Protein AF-A0A8S3JRW3-F1 (afdb_monomer_lite)

Organism: NCBI:txid392030

pLDDT: mean 80.55, std 11.73, range [46.44, 93.12]

Secondary structure (DSSP, 8-state):
---TTHHHHHHHHHHHHHHHHHHHHHHHHHHTTSHHHHHHHHHHHHHHHHHHHHHHHHHHHHHHHHH-SS-TTSS-HHHHHHHHHHHHHHHHHHHHHHHHHHHHHHHHHHTSPPP-

Structure (mmCIF, N/CA/C/O backbone):
data_AF-A0A8S3JRW3-F1
#
_entry.id   AF-A0A8S3JRW3-F1
#
loop_
_atom_site.group_PDB
_atom_site.id
_atom_site.type_symbol
_atom_site.label_atom_id
_atom_site.label_alt_id
_atom_site.label_comp_id
_atom_site.label_asym_id
_atom_site.label_entity_id
_atom_site.label_seq_id
_atom_site.pdbx_PDB_ins_code
_atom_site.Cartn_x
_atom_site.Cartn_y
_atom_site.Cartn_z
_atom_site.occupancy
_atom_site.B_iso_or_equiv
_atom_site.auth_seq_id
_atom_site.auth_comp_id
_atom_site.auth_asym_id
_atom_site.auth_atom_id
_atom_site.pdbx_PDB_model_num
ATOM 1 N N . MET A 1 1 ? -17.793 -19.737 18.580 1.00 46.44 1 MET A N 1
ATOM 2 C CA . MET A 1 1 ? -16.474 -19.437 17.974 1.00 46.44 1 MET A CA 1
ATOM 3 C C . MET A 1 1 ? -16.681 -18.571 16.732 1.00 46.44 1 MET A C 1
ATOM 5 O O . MET A 1 1 ? -17.197 -19.062 15.736 1.00 46.44 1 MET A O 1
ATOM 9 N N . ARG A 1 2 ? -16.388 -17.266 16.808 1.00 51.72 2 ARG A N 1
ATOM 10 C CA . ARG A 1 2 ? -16.794 -16.245 15.819 1.00 51.72 2 ARG A CA 1
ATOM 11 C C . ARG A 1 2 ? -15.629 -15.856 14.885 1.00 51.72 2 ARG A C 1
ATOM 13 O O . ARG A 1 2 ? -15.344 -14.687 14.709 1.00 51.72 2 AR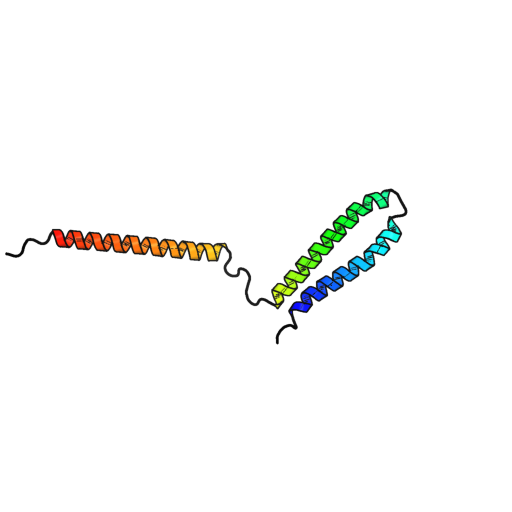G A O 1
ATOM 20 N N . TRP A 1 3 ? -14.955 -16.848 14.295 1.00 54.16 3 TRP A N 1
ATOM 21 C CA . TRP A 1 3 ? -13.814 -16.661 13.370 1.00 54.16 3 TRP A CA 1
ATOM 22 C C . TRP A 1 3 ? -14.226 -16.440 11.907 1.00 54.16 3 TRP A C 1
ATOM 24 O O . TRP A 1 3 ? -13.398 -16.142 11.054 1.00 54.16 3 TRP A O 1
ATOM 34 N N . LYS A 1 4 ? -15.518 -16.588 11.596 1.00 57.44 4 LYS A N 1
ATOM 35 C CA . LYS A 1 4 ? -16.019 -16.623 10.215 1.00 57.44 4 LYS A CA 1
ATOM 36 C C . LYS A 1 4 ? -15.899 -15.296 9.449 1.00 57.44 4 LYS A C 1
ATOM 38 O O . LYS A 1 4 ? -16.027 -15.318 8.234 1.00 57.44 4 LYS A O 1
ATOM 43 N N . HIS A 1 5 ? -15.645 -14.172 10.122 1.00 60.09 5 HIS A N 1
ATOM 44 C CA . HIS A 1 5 ? -15.646 -12.851 9.481 1.00 60.09 5 HIS A CA 1
ATOM 45 C C . HIS A 1 5 ? -14.262 -12.277 9.158 1.00 60.09 5 HIS A C 1
ATOM 47 O O . HIS A 1 5 ? -14.157 -11.518 8.198 1.00 60.09 5 HIS A O 1
ATOM 53 N N . THR A 1 6 ? -13.191 -12.694 9.848 1.00 63.84 6 THR A N 1
ATOM 54 C CA . THR A 1 6 ? -11.824 -12.198 9.566 1.00 63.84 6 THR A CA 1
ATOM 55 C C . THR A 1 6 ? -11.346 -12.584 8.170 1.00 63.84 6 THR A C 1
ATOM 57 O O . THR A 1 6 ? -10.559 -11.893 7.527 1.00 63.84 6 THR A O 1
ATOM 60 N N . TRP A 1 7 ? -11.834 -13.723 7.680 1.00 72.38 7 TRP A N 1
ATOM 61 C CA . TRP A 1 7 ? -11.371 -14.295 6.426 1.00 72.38 7 TRP A CA 1
ATOM 62 C C . TRP A 1 7 ? -11.913 -13.583 5.192 1.00 72.38 7 TRP A C 1
ATOM 64 O O . TRP A 1 7 ? -11.335 -13.735 4.125 1.00 72.38 7 TRP A O 1
ATOM 74 N N . CYS A 1 8 ? -12.972 -12.777 5.316 1.00 77.62 8 CYS A N 1
ATOM 75 C CA . CYS A 1 8 ? -13.563 -12.100 4.164 1.00 77.62 8 CYS A CA 1
ATOM 76 C C . CYS A 1 8 ? -12.611 -11.039 3.587 1.00 77.62 8 CYS A C 1
ATOM 78 O O . CYS A 1 8 ? -12.349 -11.033 2.388 1.00 77.62 8 CYS A O 1
ATOM 80 N N . GLY A 1 9 ? -12.000 -10.210 4.444 1.00 80.56 9 GLY A N 1
ATOM 81 C CA . GLY A 1 9 ? -11.008 -9.217 4.012 1.00 80.56 9 GLY A CA 1
ATOM 82 C C . GLY A 1 9 ? -9.744 -9.855 3.425 1.00 80.56 9 GLY A C 1
ATOM 83 O O . GLY A 1 9 ? -9.250 -9.416 2.386 1.00 80.56 9 GLY A O 1
ATOM 84 N N . ALA A 1 10 ? -9.271 -10.951 4.029 1.00 83.25 10 ALA A N 1
ATOM 85 C CA . ALA A 1 10 ? -8.144 -11.726 3.507 1.00 83.25 10 ALA A CA 1
ATOM 86 C C . ALA A 1 10 ? -8.467 -12.381 2.152 1.00 83.25 10 ALA A C 1
ATOM 88 O O . ALA A 1 10 ? -7.627 -12.387 1.257 1.00 83.25 10 ALA A O 1
ATOM 89 N N . LEU A 1 11 ? -9.689 -12.890 1.981 1.00 87.19 11 LEU A N 1
ATOM 90 C CA . LEU A 1 11 ? -10.148 -13.508 0.741 1.00 87.19 11 LEU A CA 1
ATOM 91 C C . LEU A 1 11 ? -10.275 -12.478 -0.387 1.00 87.19 11 LEU A C 1
ATOM 93 O O . LEU A 1 11 ? -9.839 -12.752 -1.499 1.00 87.19 11 LEU A O 1
ATOM 97 N N . VAL A 1 12 ? -10.785 -11.275 -0.108 1.00 86.50 12 VAL A N 1
ATOM 98 C CA . VAL A 1 12 ? -10.838 -10.181 -1.094 1.00 86.50 12 VAL A CA 1
ATOM 99 C C . VAL A 1 12 ? -9.431 -9.768 -1.537 1.00 86.50 12 VAL A C 1
ATOM 101 O O . VAL A 1 12 ? -9.176 -9.670 -2.738 1.00 86.50 12 VAL A O 1
ATOM 104 N N . ALA A 1 13 ? -8.500 -9.591 -0.593 1.00 88.56 13 ALA A N 1
ATOM 105 C CA . ALA A 1 13 ? -7.108 -9.282 -0.919 1.00 88.56 13 ALA A CA 1
ATOM 106 C C . ALA A 1 13 ? -6.445 -10.408 -1.730 1.00 88.56 13 ALA A C 1
ATOM 108 O O . ALA A 1 13 ? -5.765 -10.133 -2.715 1.00 88.56 13 ALA A O 1
ATOM 109 N N . ALA A 1 14 ? -6.687 -11.671 -1.363 1.00 89.50 14 ALA A N 1
ATOM 110 C CA . ALA A 1 14 ? -6.154 -12.833 -2.067 1.00 89.50 14 ALA A CA 1
ATOM 111 C C . ALA A 1 14 ? -6.711 -12.960 -3.493 1.00 89.50 14 ALA A C 1
ATOM 113 O O . ALA A 1 14 ? -5.951 -13.226 -4.418 1.00 89.50 14 ALA A O 1
ATOM 114 N N . VAL A 1 15 ? -8.010 -12.727 -3.699 1.00 92.25 15 VAL A N 1
ATOM 115 C CA . VAL A 1 15 ? -8.629 -12.757 -5.035 1.00 92.25 15 VAL A CA 1
ATOM 116 C C . VAL A 1 15 ? -8.084 -11.631 -5.910 1.00 92.25 15 VAL A C 1
ATOM 118 O O . VAL A 1 15 ? -7.710 -11.877 -7.056 1.00 92.25 15 VAL A O 1
ATOM 121 N N . GLY A 1 16 ? -7.981 -10.410 -5.377 1.00 89.25 16 GLY A N 1
ATOM 122 C CA . GLY A 1 16 ? -7.381 -9.297 -6.110 1.00 89.25 16 GLY A CA 1
ATOM 123 C C . GLY A 1 16 ? -5.915 -9.561 -6.457 1.00 89.25 16 GLY A C 1
ATOM 124 O O . GLY A 1 16 ? -5.506 -9.344 -7.595 1.00 89.25 16 GLY A O 1
ATOM 125 N N . LEU A 1 17 ? -5.147 -10.124 -5.521 1.00 89.88 17 LEU A N 1
ATOM 126 C CA . LEU A 1 17 ? -3.768 -10.537 -5.764 1.00 89.88 17 LEU A CA 1
ATOM 127 C C . LEU A 1 17 ? -3.680 -11.601 -6.863 1.00 89.88 17 LEU A C 1
ATOM 129 O O . LEU A 1 17 ? -2.857 -11.482 -7.766 1.00 89.88 17 LEU A O 1
ATOM 133 N N . GLN A 1 18 ? -4.553 -12.608 -6.824 1.00 92.44 18 GLN A N 1
ATOM 134 C CA . GLN A 1 18 ? -4.595 -13.678 -7.816 1.00 92.44 18 GLN A CA 1
ATOM 135 C C . GLN A 1 18 ? -4.876 -13.139 -9.225 1.00 92.44 18 GLN A C 1
ATOM 137 O O . GLN A 1 18 ? -4.246 -13.578 -10.186 1.00 92.44 18 GLN A O 1
ATOM 142 N N . LEU A 1 19 ? -5.783 -12.165 -9.356 1.00 92.44 19 LEU A N 1
ATOM 143 C CA . LEU A 1 19 ? -6.071 -11.504 -10.632 1.00 92.44 19 LEU A CA 1
ATOM 144 C C . LEU A 1 19 ? -4.856 -10.740 -11.161 1.00 92.44 19 LEU A C 1
ATOM 146 O O . LEU A 1 19 ? -4.511 -10.873 -12.333 1.00 92.44 19 LEU A O 1
ATOM 150 N N . VAL A 1 20 ? -4.173 -9.979 -10.305 1.00 87.69 20 VAL A N 1
ATOM 151 C CA . VAL A 1 20 ? -2.970 -9.236 -10.705 1.00 87.69 20 VAL A CA 1
ATOM 152 C C . VAL A 1 20 ? -1.851 -10.199 -11.120 1.00 87.69 20 VAL A C 1
ATOM 154 O O . VAL A 1 20 ? -1.209 -9.984 -12.148 1.00 87.69 20 VAL A O 1
ATOM 157 N N . LEU A 1 21 ? -1.657 -11.296 -10.379 1.00 88.75 21 LEU A N 1
ATOM 158 C CA . LEU A 1 21 ? -0.690 -12.345 -10.718 1.00 88.75 21 LEU A CA 1
ATOM 159 C C . LEU A 1 21 ? -1.013 -13.044 -12.044 1.00 88.75 21 LEU A C 1
ATOM 161 O O . LEU A 1 21 ? -0.093 -13.463 -12.739 1.00 88.75 21 LEU A O 1
ATOM 165 N N . LEU A 1 22 ? -2.292 -13.150 -12.416 1.00 91.81 22 LEU A N 1
ATOM 166 C CA . LEU A 1 22 ? -2.713 -13.711 -13.701 1.00 91.81 22 LEU A CA 1
ATOM 167 C C . LEU A 1 22 ? -2.473 -12.741 -14.869 1.00 91.81 22 LEU A C 1
ATOM 169 O O . LEU A 1 22 ? -2.076 -13.161 -15.954 1.00 91.81 22 LEU A O 1
ATOM 173 N N . ILE A 1 23 ? -2.691 -11.444 -14.648 1.00 87.81 23 ILE A N 1
ATOM 174 C CA . ILE A 1 23 ? -2.505 -10.393 -15.660 1.00 87.81 23 ILE A CA 1
ATOM 175 C C . ILE A 1 23 ? -1.013 -10.133 -15.930 1.00 87.81 23 ILE A C 1
ATOM 177 O O . ILE A 1 23 ? -0.628 -9.819 -17.057 1.00 87.81 23 ILE A O 1
ATOM 181 N N . PHE A 1 24 ? -0.156 -10.296 -14.920 1.00 84.50 24 PHE A N 1
ATOM 182 C CA . PHE A 1 24 ? 1.283 -10.037 -15.010 1.00 84.50 24 PHE A CA 1
ATOM 183 C C . PHE A 1 24 ? 2.019 -10.794 -16.143 1.00 84.50 24 PHE A C 1
ATOM 185 O O . PHE A 1 24 ? 2.677 -10.136 -16.951 1.00 84.50 24 PHE A O 1
ATOM 192 N N . PRO A 1 25 ? 1.920 -12.132 -16.286 1.00 86.62 25 PRO A N 1
ATOM 193 C CA . PRO A 1 25 ? 2.592 -12.856 -17.368 1.00 86.62 25 PRO A CA 1
ATOM 194 C C . PRO A 1 25 ? 2.051 -12.491 -18.755 1.00 86.62 25 PRO A C 1
ATOM 196 O O . PRO A 1 25 ? 2.811 -12.492 -19.721 1.00 86.62 25 PRO A O 1
ATOM 199 N N . TRP A 1 26 ? 0.768 -12.129 -18.860 1.00 88.50 26 TRP A N 1
ATOM 200 C CA . TRP A 1 26 ? 0.196 -11.631 -20.112 1.00 88.50 26 TRP A CA 1
ATOM 201 C C . TRP A 1 26 ? 0.816 -10.287 -20.518 1.00 88.50 26 TRP A C 1
ATOM 203 O O . TRP A 1 26 ? 1.214 -10.117 -21.670 1.00 88.50 26 TRP A O 1
ATOM 213 N N . TYR A 1 27 ? 0.989 -9.367 -19.562 1.00 84.69 27 TYR A N 1
ATOM 214 C CA . TYR A 1 27 ? 1.719 -8.119 -19.791 1.00 84.69 27 TYR A CA 1
ATOM 215 C C . TYR A 1 27 ? 3.163 -8.385 -20.242 1.00 84.69 27 TYR A C 1
ATOM 217 O O . TYR A 1 27 ? 3.611 -7.833 -21.245 1.00 84.69 27 TYR A O 1
ATOM 225 N N . VAL A 1 28 ? 3.882 -9.269 -19.543 1.00 85.38 28 VAL A N 1
ATOM 226 C CA . VAL A 1 28 ? 5.271 -9.604 -19.889 1.00 85.38 28 VAL A CA 1
ATOM 227 C C . VAL A 1 28 ? 5.363 -10.152 -21.314 1.00 85.38 28 VAL A C 1
ATOM 229 O O . VAL A 1 28 ? 6.183 -9.675 -22.094 1.00 85.38 28 VAL A O 1
ATOM 232 N N . HIS A 1 29 ? 4.488 -11.090 -21.684 1.00 86.50 29 HIS A N 1
ATOM 233 C CA . HIS A 1 29 ? 4.471 -11.687 -23.020 1.00 86.50 29 HIS A CA 1
ATOM 234 C C . HIS A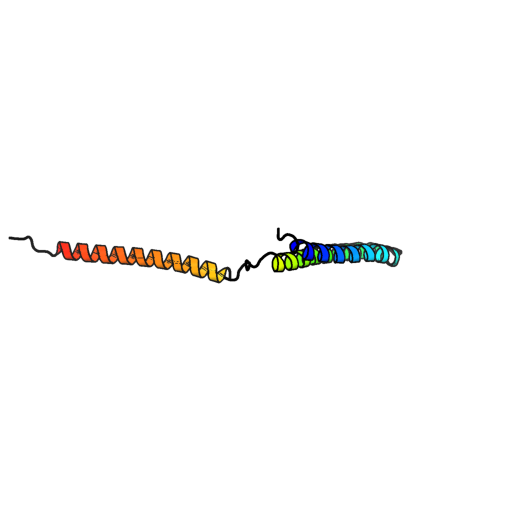 1 29 ? 4.210 -10.659 -24.131 1.00 86.50 29 HIS A C 1
ATOM 236 O O . HIS A 1 29 ? 4.812 -10.733 -25.200 1.00 86.50 29 HIS A O 1
ATOM 242 N N . GLN A 1 30 ? 3.318 -9.696 -23.890 1.00 86.12 30 GLN A N 1
ATOM 243 C CA . GLN A 1 30 ? 2.935 -8.717 -24.904 1.00 86.12 30 GLN A CA 1
ATOM 244 C C . GLN A 1 30 ? 3.951 -7.576 -25.046 1.00 86.12 30 GLN A C 1
ATOM 246 O O . GLN A 1 30 ? 4.165 -7.086 -26.154 1.00 86.12 30 GLN A O 1
ATOM 251 N N . PHE A 1 31 ? 4.569 -7.144 -23.942 1.00 83.50 31 PHE A N 1
ATOM 252 C CA . PHE A 1 31 ? 5.338 -5.899 -23.908 1.00 83.50 31 PHE A CA 1
ATOM 253 C C . PHE A 1 31 ? 6.854 -6.090 -23.784 1.00 83.50 31 PHE A C 1
ATOM 255 O O . PHE A 1 31 ? 7.575 -5.165 -24.130 1.00 83.50 31 PHE A O 1
ATOM 262 N N . MET A 1 32 ? 7.384 -7.252 -23.374 1.00 82.31 32 MET A N 1
ATOM 263 C CA . MET A 1 32 ? 8.843 -7.440 -23.219 1.00 82.31 32 MET A CA 1
ATOM 264 C C . MET A 1 32 ? 9.615 -7.770 -24.508 1.00 82.31 32 MET A C 1
ATOM 266 O O . MET A 1 32 ? 10.825 -7.978 -24.443 1.00 82.31 32 MET A O 1
ATOM 270 N N . ASN A 1 33 ? 8.963 -7.794 -25.673 1.00 83.00 33 ASN A N 1
ATOM 271 C CA . ASN A 1 33 ? 9.633 -8.086 -26.949 1.00 83.00 33 ASN A CA 1
ATOM 272 C C . ASN A 1 33 ? 10.486 -6.929 -27.500 1.00 83.00 33 ASN A C 1
ATOM 274 O O . ASN A 1 33 ? 11.215 -7.133 -28.467 1.00 83.00 33 ASN A O 1
ATOM 278 N N . ASP A 1 34 ? 10.406 -5.735 -26.909 1.00 84.75 34 ASP A N 1
ATOM 279 C CA . ASP A 1 34 ? 11.136 -4.550 -27.365 1.00 84.75 34 ASP A CA 1
ATOM 280 C C . ASP A 1 34 ? 11.908 -3.886 -26.208 1.00 84.75 34 ASP A C 1
ATOM 282 O O . ASP A 1 34 ? 11.537 -4.000 -25.034 1.00 84.75 34 ASP A O 1
ATOM 286 N N . TYR A 1 35 ? 12.971 -3.148 -26.534 1.00 82.00 35 TYR A N 1
ATOM 287 C CA . TYR A 1 35 ? 13.835 -2.442 -25.577 1.00 82.00 35 TYR A CA 1
ATOM 288 C C . TYR A 1 35 ? 13.057 -1.433 -24.721 1.00 82.00 35 TYR A C 1
ATOM 290 O O . TYR A 1 35 ? 13.320 -1.277 -23.526 1.00 82.00 35 TYR A O 1
ATOM 298 N N . ALA A 1 36 ? 12.053 -0.779 -25.308 1.00 82.75 36 ALA A N 1
ATOM 299 C CA . ALA A 1 36 ? 11.152 0.113 -24.581 1.00 82.75 36 ALA A CA 1
ATOM 300 C C . ALA A 1 36 ? 10.348 -0.631 -23.498 1.00 82.75 36 ALA A C 1
ATOM 302 O O . ALA A 1 36 ? 10.108 -0.093 -22.416 1.00 82.75 36 ALA A O 1
ATOM 303 N N . GLY A 1 37 ? 9.985 -1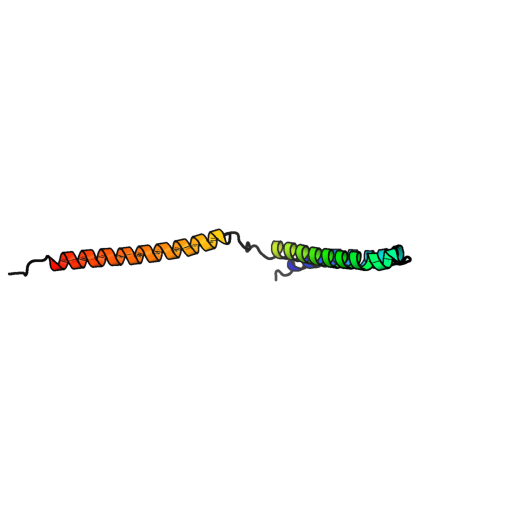.889 -23.752 1.00 82.62 37 GLY A N 1
ATOM 304 C CA . GLY A 1 37 ? 9.274 -2.745 -22.808 1.00 82.62 37 GLY A CA 1
ATOM 305 C C . GLY A 1 37 ? 10.117 -3.181 -21.617 1.00 82.62 37 GLY A C 1
ATOM 306 O O . GLY A 1 37 ? 9.623 -3.221 -20.491 1.00 82.62 37 GLY A O 1
ATOM 307 N N . GLN A 1 38 ? 11.409 -3.438 -21.839 1.00 83.25 38 GLN A N 1
ATOM 308 C CA . GLN A 1 38 ? 12.368 -3.713 -20.764 1.00 83.25 38 GLN A CA 1
ATOM 309 C C . GLN A 1 38 ? 12.566 -2.509 -19.834 1.00 83.25 38 GLN A C 1
ATOM 311 O O . GLN A 1 38 ? 12.628 -2.685 -18.620 1.00 83.25 38 GLN A O 1
ATOM 316 N N . LEU A 1 39 ? 12.600 -1.285 -20.371 1.00 86.50 39 LEU A N 1
ATOM 317 C CA . LEU A 1 39 ? 12.653 -0.066 -19.554 1.00 86.50 39 LEU A CA 1
ATOM 318 C C . LEU A 1 39 ? 11.326 0.192 -18.822 1.00 86.50 39 LEU A C 1
ATOM 320 O O . LEU A 1 39 ? 11.318 0.518 -17.634 1.00 86.50 39 LEU A O 1
ATOM 324 N N . GLY A 1 40 ? 10.196 -0.012 -19.504 1.00 85.62 40 GLY A N 1
ATOM 325 C CA . GLY A 1 40 ? 8.857 0.113 -18.921 1.00 85.62 40 GLY A CA 1
ATOM 326 C C . GLY A 1 40 ? 8.544 -0.935 -17.848 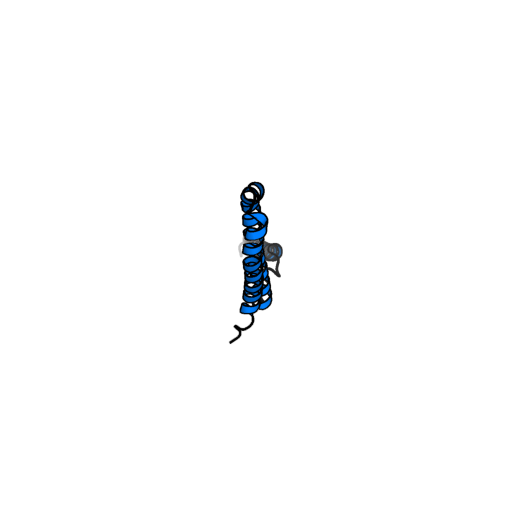1.00 85.62 40 GLY A C 1
ATOM 327 O O . GLY A 1 40 ? 7.693 -0.705 -16.989 1.00 85.62 40 GLY A O 1
ATOM 328 N N . PHE A 1 41 ? 9.257 -2.063 -17.836 1.00 86.69 41 PHE A N 1
ATOM 329 C CA . PHE A 1 41 ? 9.076 -3.133 -16.857 1.00 86.69 41 PHE A CA 1
ATOM 330 C C . PHE A 1 41 ? 9.256 -2.658 -15.411 1.00 86.69 41 PHE A C 1
ATOM 332 O O . PHE A 1 41 ? 8.470 -3.040 -14.547 1.00 86.69 41 PHE A O 1
ATOM 339 N N . VAL A 1 42 ? 10.232 -1.780 -15.146 1.00 89.06 42 VAL A N 1
ATOM 340 C CA . VAL A 1 42 ? 10.460 -1.227 -13.799 1.00 89.06 42 VAL A CA 1
ATOM 341 C C . VAL A 1 42 ? 9.244 -0.429 -13.328 1.00 89.06 42 VAL A C 1
ATOM 343 O O . VAL A 1 42 ? 8.798 -0.597 -12.195 1.00 89.06 42 VAL A O 1
ATOM 346 N N . ILE A 1 43 ? 8.658 0.386 -14.209 1.00 90.00 43 ILE A N 1
ATOM 347 C CA . ILE A 1 43 ? 7.457 1.179 -13.909 1.00 90.00 43 ILE A CA 1
ATOM 348 C C . ILE A 1 43 ? 6.275 0.256 -13.598 1.00 90.00 43 ILE A C 1
ATOM 350 O O . ILE A 1 43 ? 5.540 0.488 -12.639 1.00 90.00 43 ILE A O 1
ATOM 354 N N . VAL A 1 44 ? 6.108 -0.821 -14.366 1.00 88.25 44 VAL A N 1
ATOM 355 C CA . VAL A 1 44 ? 5.019 -1.778 -14.140 1.00 88.25 44 VAL A CA 1
ATOM 356 C C . VAL A 1 44 ? 5.230 -2.617 -12.881 1.00 88.25 44 VAL A C 1
ATOM 358 O O . VAL A 1 44 ? 4.262 -2.877 -12.172 1.00 88.25 44 VAL A O 1
ATOM 361 N N . ILE A 1 45 ? 6.470 -2.963 -12.525 1.00 89.19 45 ILE A N 1
ATOM 362 C CA . ILE A 1 45 ? 6.782 -3.571 -11.224 1.00 89.19 45 ILE A CA 1
ATOM 363 C C . ILE A 1 45 ? 6.431 -2.626 -10.069 1.00 89.19 45 ILE A C 1
ATOM 365 O O . ILE A 1 45 ? 5.847 -3.060 -9.077 1.00 89.19 45 ILE A O 1
ATOM 369 N N . LEU A 1 46 ? 6.743 -1.333 -10.187 1.00 93.12 46 LEU A N 1
ATOM 370 C CA . LEU A 1 46 ? 6.383 -0.349 -9.163 1.00 93.12 46 LEU A CA 1
ATOM 371 C C . LEU A 1 46 ? 4.863 -0.227 -9.026 1.00 93.12 46 LEU A C 1
ATOM 373 O O . LEU A 1 46 ? 4.343 -0.227 -7.911 1.00 93.12 46 LEU A O 1
ATOM 377 N N . LEU A 1 47 ? 4.146 -0.196 -10.151 1.00 90.38 47 LEU A N 1
ATOM 378 C CA . LEU A 1 47 ? 2.687 -0.200 -10.165 1.00 90.38 47 LEU A CA 1
ATOM 379 C C . LEU A 1 47 ? 2.116 -1.484 -9.542 1.00 90.38 47 LEU A C 1
ATOM 381 O O . LEU A 1 47 ? 1.148 -1.420 -8.788 1.00 90.38 47 LEU A O 1
ATOM 385 N N . PHE A 1 48 ? 2.728 -2.639 -9.805 1.00 87.88 48 PHE A N 1
ATOM 386 C CA . PHE A 1 48 ? 2.350 -3.911 -9.193 1.00 87.88 48 PHE A CA 1
ATOM 387 C C . PHE A 1 48 ? 2.481 -3.857 -7.667 1.00 87.88 48 PHE A C 1
ATOM 389 O O . PHE A 1 48 ? 1.521 -4.168 -6.966 1.00 87.88 48 PHE A O 1
ATOM 396 N N . PHE A 1 49 ? 3.629 -3.419 -7.140 1.00 89.06 49 PHE A N 1
ATOM 397 C CA . PHE A 1 49 ? 3.825 -3.299 -5.692 1.00 89.06 49 PHE A CA 1
ATOM 398 C C . PHE A 1 49 ? 2.887 -2.265 -5.062 1.00 89.06 49 PHE A C 1
ATOM 400 O O . PHE A 1 49 ? 2.396 -2.476 -3.952 1.00 89.06 49 PHE A O 1
ATOM 407 N N . TYR A 1 50 ? 2.585 -1.182 -5.779 1.00 92.00 50 TYR A N 1
ATOM 408 C CA . TYR A 1 50 ? 1.591 -0.202 -5.353 1.00 92.00 50 TYR A CA 1
ATOM 409 C C . TYR A 1 50 ? 0.190 -0.823 -5.234 1.00 92.00 50 TYR A C 1
ATOM 411 O O . TYR A 1 50 ? -0.451 -0.707 -4.189 1.00 92.00 50 TYR A O 1
ATOM 419 N N . LEU A 1 51 ? -0.271 -1.539 -6.265 1.00 89.88 51 LEU A N 1
ATOM 420 C CA . LEU A 1 51 ? -1.567 -2.225 -6.259 1.00 89.88 51 LEU A CA 1
ATOM 421 C C . LEU A 1 51 ? -1.622 -3.347 -5.213 1.00 89.88 51 LEU A C 1
ATOM 423 O O . LEU A 1 51 ? -2.651 -3.527 -4.566 1.00 89.88 51 LEU A O 1
ATOM 427 N N . PHE A 1 52 ? -0.516 -4.064 -5.006 1.00 89.69 52 PHE A N 1
ATOM 428 C CA . PHE A 1 52 ? -0.372 -5.067 -3.951 1.00 89.69 52 PHE A CA 1
ATOM 429 C C . PHE A 1 52 ? -0.584 -4.453 -2.564 1.00 89.69 52 PHE A C 1
ATOM 431 O O . PHE A 1 52 ? -1.403 -4.942 -1.784 1.00 89.69 52 PHE A O 1
ATOM 438 N N . GLY A 1 53 ? 0.112 -3.351 -2.270 1.00 91.25 53 GLY A N 1
ATOM 439 C CA . GLY A 1 53 ? -0.057 -2.620 -1.017 1.00 91.25 53 GLY A CA 1
ATOM 440 C C . GLY A 1 53 ? -1.486 -2.107 -0.849 1.00 91.25 53 GLY A C 1
ATOM 441 O O . GLY A 1 53 ? -2.078 -2.273 0.215 1.00 91.25 53 GLY A O 1
ATOM 442 N N . LEU A 1 54 ? -2.082 -1.565 -1.914 1.00 91.44 54 LEU A N 1
ATOM 443 C CA . LEU A 1 54 ? -3.464 -1.089 -1.905 1.00 91.44 54 LEU A CA 1
ATOM 444 C C . LEU A 1 54 ? -4.460 -2.217 -1.588 1.00 91.44 54 LEU A C 1
ATOM 446 O O . LEU A 1 54 ? -5.329 -2.045 -0.736 1.00 91.44 54 LEU A O 1
ATOM 450 N N . LEU A 1 55 ? -4.310 -3.386 -2.217 1.00 89.69 55 LEU A N 1
ATOM 451 C CA . LEU A 1 55 ? -5.112 -4.580 -1.932 1.00 89.69 55 LEU A CA 1
ATOM 452 C C . LEU A 1 55 ? -4.960 -5.040 -0.482 1.00 89.69 55 LEU A C 1
ATOM 454 O O . LEU A 1 55 ? -5.946 -5.434 0.141 1.00 89.69 55 LEU A O 1
ATOM 458 N N . PHE A 1 56 ? -3.749 -4.951 0.068 1.00 89.06 56 PHE A N 1
ATOM 459 C CA . PHE A 1 56 ? -3.487 -5.299 1.459 1.00 89.06 56 PHE A CA 1
ATOM 460 C C . PHE A 1 56 ? -4.191 -4.339 2.427 1.00 89.06 56 PHE A C 1
ATOM 462 O O . PHE A 1 56 ? -4.871 -4.786 3.349 1.00 89.06 56 PHE A O 1
ATOM 469 N N . VAL A 1 57 ? -4.108 -3.027 2.182 1.00 90.44 57 VAL A N 1
ATOM 470 C CA . VAL A 1 57 ? -4.799 -2.004 2.985 1.00 90.44 57 VAL A CA 1
ATOM 471 C C . VAL A 1 57 ? -6.318 -2.153 2.873 1.00 90.44 57 VAL A C 1
ATOM 473 O O . VAL A 1 57 ? -7.009 -2.083 3.883 1.00 90.44 57 VAL A O 1
ATOM 476 N N . ILE A 1 58 ? -6.865 -2.398 1.679 1.00 89.25 58 ILE A N 1
ATOM 477 C CA . ILE A 1 58 ? -8.307 -2.629 1.485 1.00 89.25 58 ILE A CA 1
ATOM 478 C C . ILE A 1 58 ? -8.758 -3.901 2.216 1.00 89.25 58 ILE A C 1
ATOM 480 O O . ILE A 1 58 ? -9.749 -3.870 2.944 1.00 89.25 58 ILE A O 1
ATOM 484 N N . GLY A 1 59 ? -8.018 -5.004 2.087 1.00 87.69 59 GLY A N 1
ATOM 485 C CA . GLY A 1 59 ? -8.310 -6.246 2.805 1.00 87.69 59 GLY A CA 1
ATOM 486 C C .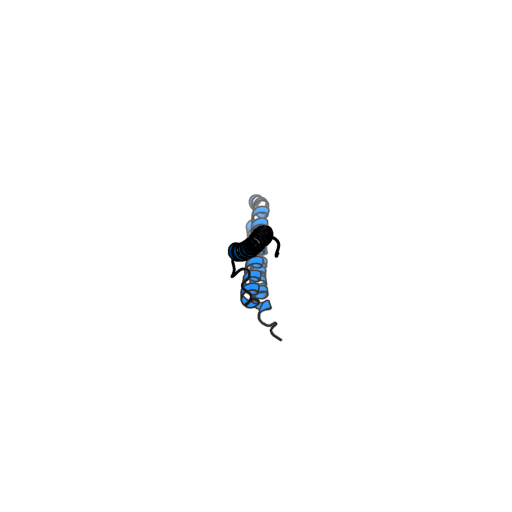 GLY A 1 59 ? -8.260 -6.071 4.322 1.00 87.69 59 GLY A C 1
ATOM 487 O O . GLY A 1 59 ? -9.138 -6.567 5.028 1.00 87.69 59 GLY A O 1
ATOM 488 N N . ALA A 1 60 ? -7.284 -5.309 4.822 1.00 86.75 60 ALA A N 1
ATOM 489 C CA . ALA A 1 60 ? -7.167 -4.963 6.234 1.00 86.75 60 ALA A CA 1
ATOM 490 C C . ALA A 1 60 ? -8.321 -4.069 6.711 1.00 86.75 60 ALA A C 1
ATOM 492 O O . ALA A 1 60 ? -8.868 -4.323 7.779 1.00 86.75 60 ALA A O 1
ATOM 493 N N . GLN A 1 61 ? -8.743 -3.081 5.917 1.00 86.94 61 GLN A N 1
ATOM 494 C CA . GLN A 1 61 ? -9.888 -2.223 6.237 1.00 86.94 61 GLN A CA 1
ATOM 495 C C . GLN A 1 61 ? -11.195 -3.013 6.305 1.00 86.94 61 GLN A C 1
ATOM 497 O O . GLN A 1 61 ? -11.952 -2.862 7.259 1.00 86.94 61 GLN A O 1
ATOM 502 N N . ILE A 1 62 ? -11.445 -3.895 5.332 1.00 83.75 62 ILE A N 1
ATOM 503 C CA . ILE A 1 62 ? -12.625 -4.773 5.331 1.00 83.75 62 ILE A CA 1
ATOM 504 C C . ILE A 1 62 ? -12.595 -5.694 6.553 1.00 83.75 62 ILE A C 1
ATOM 506 O O . ILE A 1 62 ? -13.617 -5.896 7.206 1.00 83.75 62 ILE A O 1
ATOM 510 N N . ASN A 1 63 ? -11.419 -6.235 6.880 1.00 83.62 63 ASN A N 1
ATOM 511 C CA . ASN A 1 63 ? -11.233 -7.077 8.053 1.00 83.62 63 ASN A CA 1
ATOM 512 C C . ASN A 1 63 ? -11.497 -6.304 9.361 1.00 83.62 63 ASN A C 1
ATOM 514 O O . ASN A 1 63 ? -12.251 -6.778 10.207 1.00 83.62 63 ASN A O 1
ATOM 518 N N . ALA A 1 64 ? -10.958 -5.088 9.497 1.00 78.69 64 ALA A N 1
ATOM 519 C CA . ALA A 1 64 ? -11.174 -4.217 10.653 1.00 78.69 64 ALA A CA 1
ATOM 520 C C . ALA A 1 64 ? -12.652 -3.824 10.808 1.00 78.69 64 ALA A C 1
ATOM 522 O O . ALA A 1 64 ? -13.199 -3.925 11.901 1.00 78.69 64 ALA A O 1
ATOM 523 N N . PHE A 1 65 ? -13.332 -3.482 9.709 1.00 71.81 65 PHE A N 1
ATOM 524 C CA . PHE A 1 65 ? -14.758 -3.141 9.715 1.00 71.81 65 PHE A CA 1
ATOM 525 C C . PHE A 1 65 ? -15.642 -4.294 10.218 1.00 71.81 65 PHE A C 1
ATOM 527 O O . PHE A 1 65 ? -16.682 -4.071 10.835 1.00 71.81 65 PHE A O 1
ATOM 534 N N . PHE A 1 66 ? -15.239 -5.540 9.956 1.00 67.19 66 PHE A N 1
ATOM 535 C CA . PHE A 1 66 ? -16.002 -6.724 10.345 1.00 67.19 66 PHE A CA 1
ATOM 536 C C . PHE A 1 66 ? -15.661 -7.267 11.735 1.00 67.19 66 PHE A C 1
ATOM 538 O O . PHE A 1 66 ? -16.514 -7.899 12.368 1.00 67.19 66 PHE A O 1
ATOM 545 N N . PHE A 1 67 ? -14.420 -7.085 12.193 1.00 61.28 67 PHE A N 1
ATOM 546 C CA . PHE A 1 67 ? -13.959 -7.625 13.472 1.00 61.28 67 PHE A CA 1
ATOM 547 C C . PHE A 1 67 ? -14.183 -6.662 14.638 1.00 61.28 67 PHE A C 1
ATOM 549 O O . PHE A 1 67 ? -14.505 -7.118 15.737 1.00 61.28 67 PHE A O 1
ATOM 556 N N . ASP A 1 68 ? -14.126 -5.354 14.386 1.00 56.00 68 ASP A N 1
ATOM 557 C CA . ASP A 1 68 ? -14.274 -4.336 15.414 1.00 56.00 68 ASP A CA 1
ATOM 558 C C . ASP A 1 68 ? -15.637 -3.626 15.339 1.00 56.00 68 ASP A C 1
ATOM 560 O O . ASP A 1 68 ? -15.888 -2.737 14.535 1.00 56.00 68 ASP A O 1
ATOM 564 N N . HIS A 1 69 ? -16.520 -3.968 16.283 1.00 53.28 69 HIS A N 1
ATOM 565 C CA . HIS A 1 69 ? -17.449 -2.984 16.868 1.00 53.28 69 HIS A CA 1
ATOM 566 C C . HIS A 1 69 ? -16.717 -2.008 17.810 1.00 53.28 69 HIS A C 1
ATOM 568 O O . HIS A 1 69 ? -17.340 -1.133 18.412 1.00 53.28 69 HIS A O 1
ATOM 574 N N . ILE A 1 70 ? -15.401 -2.159 17.973 1.00 55.81 70 ILE A N 1
ATOM 575 C CA . ILE A 1 70 ? -14.556 -1.220 18.693 1.00 55.81 70 ILE A CA 1
ATOM 576 C C . ILE A 1 70 ? -14.110 -0.194 17.669 1.00 55.81 70 ILE A C 1
ATOM 578 O O . ILE A 1 70 ? -13.165 -0.398 16.927 1.00 55.81 70 ILE A O 1
ATOM 582 N N . GLN A 1 71 ? -14.856 0.897 17.591 1.00 57.41 71 GLN A N 1
ATOM 583 C CA . GLN A 1 71 ? -14.510 2.049 16.773 1.00 57.41 71 GLN A CA 1
ATOM 584 C C . GLN A 1 71 ? -13.061 2.443 17.092 1.00 57.41 71 GLN A C 1
ATOM 586 O O . GLN A 1 71 ? -12.826 2.929 18.205 1.00 57.41 71 GLN A O 1
ATOM 591 N N . PRO A 1 72 ? -12.088 2.245 16.182 1.00 53.94 72 PRO A N 1
ATOM 592 C CA . PRO A 1 72 ? -10.775 2.803 16.400 1.00 53.94 72 PRO A CA 1
ATOM 593 C C . PRO A 1 72 ? -10.979 4.303 16.221 1.00 53.94 72 PRO A C 1
ATOM 595 O O . PRO A 1 72 ? -11.107 4.785 15.099 1.00 53.94 72 PRO A O 1
ATOM 598 N N . LEU A 1 73 ? -11.092 5.020 17.344 1.00 59.69 73 LEU A N 1
ATOM 599 C CA . LEU A 1 73 ? -11.245 6.475 17.399 1.00 59.69 73 LEU A CA 1
ATOM 600 C C . LEU A 1 73 ? -12.678 7.025 17.178 1.00 59.69 73 LEU A C 1
ATOM 602 O O . LEU A 1 73 ? -12.877 7.932 16.375 1.00 59.69 73 LEU A O 1
ATOM 606 N N . LYS A 1 74 ? -13.705 6.549 17.911 1.00 50.75 74 LYS A N 1
ATOM 607 C CA . LYS A 1 74 ? -14.974 7.326 17.986 1.00 50.75 74 LYS A CA 1
ATOM 608 C C . LYS A 1 74 ? -14.791 8.636 18.747 1.00 50.75 74 LYS A C 1
ATOM 610 O O . LYS A 1 74 ? -15.281 9.682 18.335 1.00 50.75 74 LYS A O 1
ATOM 615 N N . ALA A 1 75 ? -14.098 8.562 19.873 1.00 57.16 75 ALA A N 1
ATOM 616 C CA . ALA A 1 75 ? -13.505 9.733 20.476 1.00 57.16 75 ALA A CA 1
ATOM 617 C C . ALA A 1 75 ? -12.268 10.010 19.621 1.00 57.16 75 ALA A C 1
ATOM 619 O O . ALA A 1 75 ? -11.328 9.218 19.643 1.00 57.16 75 ALA A O 1
ATOM 620 N N . GLY A 1 76 ? -12.306 11.056 18.791 1.00 62.75 76 GLY A N 1
ATOM 621 C CA . GLY A 1 76 ? -11.124 11.518 18.069 1.00 62.75 76 GLY A CA 1
ATOM 622 C C . GLY A 1 76 ? -9.944 11.603 19.037 1.00 62.75 76 GLY A C 1
ATOM 623 O O . GLY A 1 76 ? -10.152 11.825 20.229 1.00 62.75 76 GLY A O 1
ATOM 624 N N . LEU A 1 77 ? -8.704 11.498 18.559 1.00 67.12 77 LEU A N 1
ATOM 625 C CA . LEU A 1 77 ? -7.544 11.773 19.417 1.00 67.12 77 LEU A CA 1
ATOM 626 C C . LEU A 1 77 ? -7.714 13.128 20.137 1.00 67.12 77 LEU A C 1
ATOM 628 O O . LEU A 1 77 ? -7.376 13.254 21.304 1.00 67.12 77 LEU A O 1
ATOM 632 N N . GLY A 1 78 ? -8.355 14.098 19.469 1.00 69.81 78 GLY A N 1
ATOM 633 C CA . GLY A 1 78 ? -8.780 15.366 20.061 1.00 69.81 78 GLY A CA 1
ATOM 634 C C . GLY A 1 78 ? -9.806 15.242 21.195 1.00 69.81 78 GLY A C 1
ATOM 635 O O . GLY A 1 78 ? -9.697 15.973 22.164 1.00 69.81 78 GLY A O 1
ATOM 636 N N . THR A 1 79 ? -10.761 14.311 21.135 1.00 73.12 79 THR A N 1
ATOM 637 C CA . THR A 1 79 ? -11.714 14.049 22.228 1.00 73.12 79 THR A CA 1
ATOM 638 C C . THR A 1 79 ? -11.020 13.391 23.423 1.00 73.12 79 THR A C 1
ATOM 640 O O . THR A 1 79 ? -11.245 13.813 24.549 1.00 73.12 79 THR A O 1
ATOM 643 N N . CYS A 1 80 ? -10.125 12.422 23.193 1.00 74.44 80 CYS A N 1
ATOM 644 C CA . CYS A 1 80 ? -9.337 11.812 24.270 1.00 74.44 80 CYS A CA 1
ATOM 645 C C . CYS A 1 80 ? -8.356 12.807 24.906 1.00 74.44 80 CYS A C 1
ATOM 647 O O . CYS A 1 80 ? -8.193 12.805 26.121 1.00 74.44 80 CYS A O 1
ATOM 649 N N . LEU A 1 81 ? -7.723 13.667 24.102 1.00 81.75 81 LEU A N 1
ATOM 650 C CA . LEU A 1 81 ? -6.851 14.728 24.604 1.00 81.75 81 LEU A CA 1
ATOM 651 C C . LEU A 1 81 ? -7.646 15.801 25.347 1.00 81.75 81 LEU A C 1
ATOM 653 O O . LEU A 1 81 ? -7.202 16.222 26.404 1.00 81.75 81 LEU A O 1
ATOM 657 N N . CYS A 1 82 ? -8.821 16.205 24.852 1.00 82.62 82 CYS A N 1
ATOM 658 C CA . CYS A 1 82 ? -9.704 17.113 25.585 1.00 82.62 82 CYS A CA 1
ATOM 659 C C . CYS A 1 82 ? -10.111 16.522 26.932 1.00 82.62 82 CYS A C 1
ATOM 661 O O . CYS A 1 82 ? -10.034 17.229 27.921 1.00 82.62 82 CYS A O 1
ATOM 663 N N . GLU A 1 83 ? -10.491 15.245 26.992 1.00 86.31 83 GLU A N 1
ATOM 664 C CA . GLU A 1 83 ? -10.892 14.610 28.251 1.00 86.31 83 GLU A CA 1
ATOM 665 C C . GLU A 1 83 ? -9.713 14.415 29.216 1.00 86.31 83 GLU A C 1
ATOM 667 O O . GLU A 1 83 ? -9.870 14.566 30.425 1.00 86.31 83 GLU A O 1
ATOM 672 N N . TYR A 1 84 ? -8.511 14.147 28.697 1.00 84.94 84 TYR A N 1
ATOM 673 C CA . TYR A 1 84 ? -7.296 14.086 29.510 1.00 84.94 84 TYR A CA 1
ATOM 674 C C . TYR A 1 84 ? -6.903 15.468 30.060 1.00 84.94 84 TYR A C 1
ATOM 676 O O . TYR A 1 84 ? -6.644 15.607 31.252 1.00 84.94 84 TYR A O 1
ATOM 684 N N . VAL A 1 85 ? -6.905 16.500 29.209 1.00 90.31 85 VAL A N 1
ATOM 685 C CA . VAL A 1 85 ? -6.589 17.884 29.597 1.00 90.31 85 VAL A CA 1
ATOM 686 C C . VAL A 1 85 ? -7.639 18.442 30.561 1.00 90.31 85 VAL A C 1
ATOM 688 O O . VAL A 1 85 ? -7.278 19.090 31.537 1.00 90.31 85 VAL A O 1
ATOM 691 N N . ASP A 1 86 ? -8.924 18.161 30.334 1.00 91.69 86 ASP A N 1
ATOM 692 C CA . ASP A 1 86 ? -10.022 18.554 31.226 1.00 91.69 86 ASP A CA 1
ATOM 693 C C . ASP A 1 86 ? -9.866 17.912 32.613 1.00 91.69 86 ASP A C 1
ATOM 695 O O . ASP A 1 86 ? -9.946 18.596 33.633 1.00 91.69 86 ASP A O 1
ATOM 699 N N . ARG A 1 87 ? -9.511 16.621 32.665 1.00 91.00 87 ARG A N 1
ATOM 700 C CA . ARG A 1 87 ? -9.207 15.916 33.920 1.00 91.00 87 ARG A CA 1
ATOM 701 C C . ARG A 1 87 ? -8.030 16.520 34.680 1.00 91.00 87 ARG A C 1
ATOM 703 O O . ARG A 1 87 ? -8.121 16.621 35.902 1.00 91.00 87 ARG A O 1
ATOM 710 N N . GLU A 1 88 ? -6.962 16.925 33.995 1.00 91.75 88 GLU A N 1
ATOM 711 C CA . GLU A 1 88 ? -5.835 17.595 34.657 1.00 91.75 88 GLU A CA 1
ATOM 712 C C . GLU A 1 88 ? -6.207 18.996 35.155 1.00 91.75 88 GLU A C 1
ATOM 714 O O . GLU A 1 88 ? -5.862 19.347 36.282 1.00 91.75 88 GLU A O 1
ATOM 719 N N . LEU A 1 89 ? -6.973 19.782 34.388 1.00 89.81 89 LEU A N 1
ATOM 720 C CA . LEU A 1 89 ? -7.421 21.098 34.855 1.00 89.81 89 LEU A CA 1
ATOM 721 C C . LEU A 1 89 ? -8.356 21.009 36.064 1.00 89.81 89 LEU A C 1
ATOM 723 O O . LEU A 1 89 ? -8.243 21.837 36.968 1.00 89.81 89 LEU A O 1
ATOM 727 N N . ILE A 1 90 ? -9.244 20.013 36.120 1.00 91.56 90 ILE A N 1
ATOM 728 C CA . ILE A 1 90 ? -10.123 19.801 37.278 1.00 91.56 90 ILE A CA 1
ATOM 729 C C . ILE A 1 90 ? -9.301 19.462 38.528 1.00 91.56 90 ILE A C 1
ATOM 731 O O . ILE A 1 90 ? -9.585 20.010 39.589 1.00 91.56 90 ILE A O 1
ATOM 735 N N . GLN A 1 91 ? -8.256 18.635 38.412 1.00 89.38 91 GLN A N 1
ATOM 736 C CA . GLN A 1 91 ? -7.378 18.321 39.549 1.00 89.38 91 GLN A CA 1
ATOM 737 C C . GLN A 1 91 ? -6.602 19.547 40.040 1.00 89.38 91 GLN A C 1
ATOM 739 O O . GLN A 1 91 ? -6.579 19.815 41.237 1.00 89.38 91 GLN A O 1
ATOM 744 N N . LEU A 1 92 ? -6.029 20.332 39.123 1.00 88.69 92 LEU A N 1
ATOM 745 C CA . LEU A 1 92 ? -5.309 21.559 39.482 1.00 88.69 92 LEU A CA 1
ATOM 746 C C . LEU A 1 92 ? -6.238 22.614 40.101 1.00 88.69 92 LEU A C 1
ATOM 748 O O . LEU A 1 92 ? -5.841 23.338 41.014 1.00 88.69 92 LEU A O 1
ATOM 752 N N . THR A 1 93 ? -7.481 22.694 39.621 1.00 88.19 93 THR A N 1
ATOM 753 C CA . THR A 1 93 ? -8.490 23.608 40.171 1.00 88.19 93 THR A CA 1
ATOM 754 C C . THR A 1 93 ? -8.891 23.186 41.582 1.00 88.19 93 THR A C 1
ATOM 756 O O . THR A 1 93 ? -8.950 24.041 42.464 1.00 88.19 93 THR A O 1
ATOM 759 N N . ASP A 1 94 ? -9.100 21.890 41.821 1.00 91.62 94 ASP A N 1
ATOM 760 C CA . ASP A 1 94 ? -9.469 21.353 43.136 1.00 91.62 94 ASP A CA 1
ATOM 761 C C . ASP A 1 94 ? -8.347 21.553 44.171 1.00 91.62 94 ASP A C 1
ATOM 763 O O . ASP A 1 94 ? -8.596 22.079 45.255 1.00 91.62 94 ASP A O 1
ATOM 767 N N . GLU A 1 95 ? -7.087 21.276 43.811 1.00 90.25 95 GLU A N 1
ATOM 768 C CA . GLU A 1 95 ? -5.942 21.540 44.699 1.00 90.25 95 GLU A CA 1
ATOM 769 C C . GLU A 1 95 ? -5.778 23.031 45.023 1.00 90.25 95 GLU A C 1
ATOM 771 O O . GLU A 1 95 ? -5.494 23.405 46.168 1.00 90.25 95 GLU A O 1
ATOM 776 N N . SER A 1 96 ? -5.996 23.907 44.036 1.00 85.75 96 SER A N 1
ATOM 777 C CA . SER A 1 96 ? -5.960 25.353 44.269 1.00 85.75 96 SER A CA 1
ATOM 778 C C . SER A 1 96 ? -7.063 25.799 45.235 1.00 85.75 96 SER A C 1
ATOM 780 O O . SER A 1 96 ? -6.807 26.600 46.134 1.00 85.75 96 SER A O 1
ATOM 782 N N . PHE A 1 97 ? -8.268 25.237 45.110 1.00 88.38 97 PHE A N 1
ATOM 783 C CA . PHE A 1 97 ? -9.409 25.586 45.950 1.00 88.38 97 PHE A CA 1
ATOM 784 C C . PHE A 1 97 ? -9.211 25.121 47.397 1.00 88.38 97 PHE A C 1
ATOM 786 O O . PHE A 1 97 ? -9.404 25.911 48.320 1.00 88.38 97 PHE A O 1
ATOM 793 N N . GLN A 1 98 ? -8.725 23.891 47.594 1.00 87.81 98 GLN A N 1
ATOM 794 C CA . GLN A 1 98 ? -8.377 23.362 48.918 1.00 87.81 98 GLN A CA 1
ATOM 795 C C . GLN A 1 98 ? -7.313 24.223 49.612 1.00 87.81 98 GLN A C 1
ATOM 797 O O . GLN A 1 98 ? -7.428 24.523 50.798 1.00 87.81 98 GLN A O 1
ATOM 802 N N . THR A 1 99 ? -6.307 24.687 48.866 1.00 83.94 99 THR A N 1
ATOM 803 C CA . THR A 1 99 ? -5.256 25.560 49.411 1.00 83.94 99 THR A CA 1
ATOM 804 C C . THR A 1 99 ? -5.818 26.917 49.852 1.00 83.94 99 THR A C 1
ATOM 806 O O . THR A 1 99 ? -5.427 27.445 50.892 1.00 83.94 99 THR A O 1
ATOM 809 N N . HIS A 1 100 ? -6.754 27.488 49.090 1.00 83.38 100 HIS A N 1
ATOM 810 C CA . HIS A 1 100 ? -7.392 28.759 49.437 1.00 83.38 100 HIS A CA 1
ATOM 811 C C . HIS A 1 100 ? -8.338 28.650 50.638 1.00 83.38 100 HIS A C 1
ATOM 813 O O . HIS A 1 100 ? -8.350 29.557 51.470 1.00 83.38 100 HIS A O 1
ATOM 819 N N . GLU A 1 101 ? -9.099 27.559 50.747 1.00 85.50 101 GLU A N 1
ATOM 820 C CA . GLU A 1 101 ? -9.973 27.305 51.897 1.00 85.50 101 GLU A CA 1
ATOM 821 C C . GLU A 1 101 ? -9.154 27.075 53.174 1.00 85.50 101 GLU A C 1
ATOM 823 O O . GLU A 1 101 ? -9.445 27.675 54.207 1.00 85.50 101 GLU A O 1
ATOM 828 N N . PHE A 1 102 ? -8.059 26.316 53.076 1.00 86.88 102 PHE A N 1
ATOM 829 C CA . PHE A 1 102 ? -7.128 26.096 54.182 1.00 86.88 102 PHE A CA 1
ATOM 830 C C . PHE A 1 102 ? -6.493 27.403 54.689 1.00 86.88 102 PHE A C 1
ATOM 832 O O . PHE A 1 102 ? -6.486 27.664 55.889 1.00 86.88 102 PHE A O 1
ATOM 839 N N . ILE A 1 103 ? -6.008 28.267 53.788 1.00 84.06 103 ILE A N 1
ATOM 840 C CA . ILE A 1 103 ? -5.426 29.566 54.173 1.00 84.06 103 ILE A CA 1
ATOM 841 C C . ILE A 1 103 ? -6.485 30.490 54.796 1.00 84.06 103 ILE A C 1
ATOM 843 O O . ILE A 1 103 ? -6.181 31.220 55.739 1.00 84.06 103 ILE A O 1
ATOM 847 N N . ALA A 1 104 ? -7.721 30.478 54.289 1.00 82.44 104 ALA A N 1
ATOM 848 C CA . ALA A 1 104 ? -8.803 31.291 54.840 1.00 82.44 104 ALA A CA 1
ATOM 849 C C . ALA A 1 104 ? -9.189 30.856 56.265 1.00 82.44 104 ALA A C 1
ATOM 851 O O . ALA A 1 104 ? -9.418 31.717 57.116 1.00 82.44 104 ALA A O 1
ATOM 852 N N . ASP A 1 105 ? -9.223 29.549 56.531 1.00 83.56 105 ASP A N 1
ATOM 853 C CA . ASP A 1 105 ? -9.491 29.005 57.865 1.00 83.56 105 ASP A CA 1
ATOM 854 C C . ASP A 1 105 ? -8.339 29.302 58.840 1.00 83.56 105 ASP A C 1
ATOM 856 O O . ASP A 1 105 ? -8.571 29.751 59.964 1.00 83.56 105 ASP A O 1
ATOM 860 N N . GLU A 1 106 ? -7.086 29.178 58.384 1.00 82.06 106 GLU A N 1
ATOM 861 C CA . GLU A 1 106 ? -5.912 29.490 59.206 1.00 82.06 106 GLU A CA 1
ATOM 862 C C . GLU A 1 106 ? -5.854 30.975 59.600 1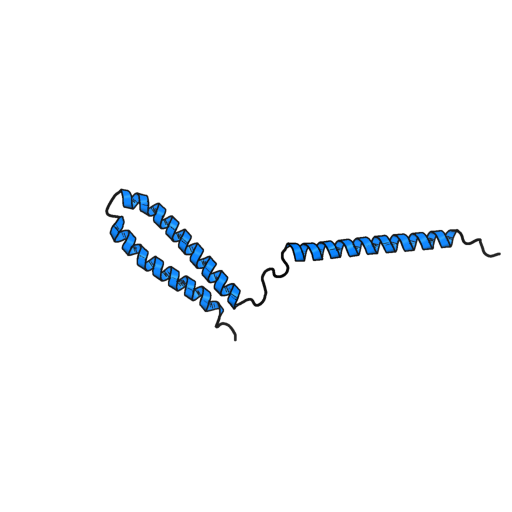.00 82.06 106 GLU A C 1
ATOM 864 O O . GLU A 1 106 ? -5.626 31.296 60.766 1.00 82.06 106 GLU A O 1
ATOM 869 N N . ILE A 1 107 ? -6.144 31.900 58.677 1.00 79.56 107 ILE A N 1
ATOM 870 C CA . ILE A 1 107 ? -6.208 33.341 58.984 1.00 79.56 107 ILE A CA 1
ATOM 871 C C . ILE A 1 107 ? -7.330 33.641 59.987 1.00 79.56 107 ILE A C 1
ATOM 873 O O . ILE A 1 107 ? -7.124 34.389 60.943 1.00 79.56 107 ILE A O 1
ATOM 877 N N . ASN A 1 108 ? -8.500 33.024 59.814 1.00 75.50 108 ASN A N 1
ATOM 878 C CA . ASN A 1 108 ? -9.642 33.221 60.707 1.00 75.50 108 ASN A CA 1
ATOM 879 C C . ASN A 1 108 ? -9.387 32.663 62.123 1.00 75.50 108 ASN A C 1
ATOM 881 O O . ASN A 1 108 ? -9.950 33.154 63.102 1.00 75.50 108 ASN A O 1
ATOM 885 N N . HIS A 1 109 ? -8.514 31.660 62.252 1.00 71.69 109 HIS A N 1
ATOM 886 C CA . HIS A 1 109 ? -8.092 31.123 63.543 1.00 71.69 109 HIS A CA 1
ATOM 887 C C . HIS A 1 109 ? -7.087 32.033 64.274 1.00 71.69 109 HIS A C 1
ATOM 889 O O . HIS A 1 109 ? -7.100 32.095 65.503 1.00 71.69 109 HIS A O 1
ATOM 895 N N . ILE A 1 110 ? -6.248 32.776 63.543 1.00 71.12 110 ILE A N 1
ATOM 896 C CA . ILE A 1 110 ? -5.228 33.676 64.115 1.00 71.12 110 ILE A CA 1
ATOM 897 C C . ILE A 1 110 ? -5.849 34.956 64.704 1.00 71.12 110 ILE A C 1
ATOM 899 O O . ILE A 1 110 ? -5.343 35.479 65.696 1.00 71.12 110 ILE A O 1
ATOM 903 N N . ASP A 1 111 ? -6.967 35.433 64.151 1.00 66.88 111 ASP A N 1
ATOM 904 C CA . ASP A 1 111 ? -7.679 36.627 64.637 1.00 66.88 111 ASP A CA 1
ATOM 905 C C . ASP A 1 111 ? -8.599 36.360 65.853 1.00 66.88 111 ASP A C 1
ATOM 907 O O . ASP A 1 111 ? -9.301 37.262 66.323 1.00 66.88 111 ASP A O 1
ATOM 911 N N . GLN A 1 112 ? -8.604 35.139 66.408 1.00 64.88 112 GLN A N 1
ATOM 912 C CA . GLN A 1 112 ? -9.362 34.823 67.623 1.00 64.88 112 GLN A CA 1
ATOM 913 C C . GLN A 1 112 ? -8.641 35.404 68.860 1.00 64.88 112 GLN A C 1
ATOM 915 O O . GLN A 1 112 ? -7.528 34.977 69.178 1.00 64.88 112 GLN A O 1
ATOM 920 N N . PRO A 1 113 ? -9.239 36.365 69.598 1.00 71.75 113 PRO A N 1
ATOM 921 C CA . PRO A 1 113 ? -8.614 36.911 70.797 1.00 71.75 113 PRO A CA 1
ATOM 922 C C . PRO A 1 113 ? -8.453 35.809 71.859 1.00 71.75 113 PRO A C 1
ATOM 924 O O . PRO A 1 113 ? -9.350 34.971 72.000 1.00 71.75 113 PRO A O 1
ATOM 927 N N . PRO A 1 114 ? -7.347 35.799 72.629 1.00 68.44 114 PRO A N 1
ATOM 928 C CA . PRO A 1 114 ? -7.137 34.793 73.659 1.00 68.44 114 PRO A CA 1
ATOM 929 C C . PRO A 1 114 ? -8.291 34.839 74.663 1.00 68.44 114 PRO A C 1
ATOM 931 O O . PRO A 1 114 ? -8.649 35.907 75.167 1.00 68.44 114 PRO A O 1
ATOM 934 N N . LEU A 1 115 ? -8.889 33.671 74.910 1.00 72.81 115 LEU A N 1
ATOM 935 C CA . LEU A 1 115 ? -9.950 33.509 75.899 1.00 72.81 115 LEU A CA 1
ATOM 936 C C . LEU A 1 115 ? -9.450 34.001 77.275 1.00 72.81 115 LEU A C 1
ATOM 938 O O . LEU A 1 115 ? -8.296 33.725 77.615 1.00 72.81 115 LEU A O 1
ATOM 942 N N . PRO A 1 116 ? -10.284 34.748 78.026 1.00 72.12 116 PRO A N 1
ATOM 943 C CA . PRO A 1 116 ? -9.905 35.359 79.301 1.00 72.12 116 PRO A CA 1
ATOM 944 C C . PRO A 1 116 ? -9.566 34.342 80.396 1.00 72.12 116 PRO A C 1
ATOM 946 O O . PRO A 1 116 ? -10.152 33.233 80.391 1.00 72.12 116 PRO A O 1
#

Radius of gyration: 32.95 Å; chains: 1; bounding box: 31×56×107 Å

InterPro domains:
  IPR017039 Virulence factor BrkB [PF03631] (2-66)

Foldseek 3Di:
DPPVQLVVLVVQLVVQLVVLVVVVVVLCVVQVPDPVSVVCVVVVVVVSVVSNVVSVVSSVVSNCVRPDPPPPPPPPPVNVVCVVVVVVVVVVVVVVVVVVVVVVVVVVVVPDPPDD

Sequence (116 aa):
MRWKHTWCGALVAAVGLQLVLLIFPWYVHQFMNDYAGQLGFVIVILLFFYLFGLLFVIGAQINAFFFDHIQPLKAGLGTCLCEYVDRELIQLTDESFQTHEFIADEINHIDQPPLP